Protein AF-A0A2W2DLT6-F1 (afdb_monomer)

Foldseek 3Di:
DVVLCVVVVHDLVNLCVQQVHDSVVSVCCVVPVDPDDPVSLCSVCVVSVHDSCVPDDPPPPPDDD

InterPro domains:
  IPR001387 Cro/C1-type, helix-turn-helix domain [PF01381] (5-52)
  IPR001387 Cro/C1-type, helix-turn-helix domain [PS50943] (1-55)
  IPR001387 Cro/C1-type, helix-turn-helix domain [cd00093] (2-55)
  IPR010982 Lambda repressor-like, DNA-binding domain superfamily [G3DSA:1.10.260.40] (1-64)
  IPR010982 Lambda repressor-like, DNA-binding domain superfamily [SSF47413] (4-56)

Sequence (65 aa):
MRAELARQQKSQRDVAAQVGLSQASVQLRLVGERPFRAEELAIIADWLGVPAGQFLPPLATAGVA

Mean predicted aligned error: 4.04 Å

Structure (mmCIF, N/CA/C/O backbone):
data_AF-A0A2W2DLT6-F1
#
_entry.id   AF-A0A2W2DLT6-F1
#
loop_
_atom_site.group_PDB
_atom_site.id
_atom_site.type_symbol
_atom_site.label_atom_id
_atom_site.label_alt_id
_atom_site.label_comp_id
_atom_site.label_asym_id
_atom_site.label_entity_id
_atom_site.label_seq_id
_atom_site.pdbx_PDB_ins_code
_atom_site.Cartn_x
_atom_site.Cartn_y
_atom_site.Cartn_z
_atom_site.occupancy
_atom_site.B_iso_or_equiv
_atom_site.auth_seq_id
_atom_site.auth_comp_id
_atom_site.auth_asym_id
_atom_site.auth_atom_id
_atom_site.pdbx_PDB_model_num
ATOM 1 N N . MET A 1 1 ? 2.530 3.863 -7.887 1.00 93.56 1 MET A N 1
ATOM 2 C CA . MET A 1 1 ? 1.279 3.790 -7.095 1.00 93.56 1 MET A CA 1
ATOM 3 C C . MET A 1 1 ? 0.676 5.161 -6.770 1.00 93.56 1 MET A C 1
ATOM 5 O O . MET A 1 1 ? -0.408 5.430 -7.259 1.00 93.56 1 MET A O 1
ATOM 9 N N . ARG A 1 2 ? 1.346 6.058 -6.020 1.00 95.56 2 ARG A N 1
ATOM 10 C CA . ARG A 1 2 ? 0.788 7.377 -5.613 1.00 95.56 2 ARG A CA 1
ATOM 11 C C . ARG A 1 2 ? 0.197 8.210 -6.761 1.00 95.56 2 ARG A C 1
ATOM 13 O O . ARG A 1 2 ? -0.882 8.766 -6.609 1.00 95.56 2 ARG A O 1
ATOM 20 N N . ALA A 1 3 ? 0.884 8.260 -7.902 1.00 95.69 3 ALA A N 1
ATOM 21 C CA . ALA A 1 3 ? 0.396 8.965 -9.088 1.00 95.69 3 ALA A CA 1
ATOM 22 C C . ALA A 1 3 ? -0.931 8.392 -9.617 1.00 95.69 3 ALA A C 1
ATOM 24 O O . ALA A 1 3 ? -1.794 9.149 -10.037 1.00 95.69 3 ALA A O 1
ATOM 25 N N . GLU A 1 4 ? -1.113 7.073 -9.558 1.00 97.69 4 GLU A N 1
ATOM 26 C CA . GLU A 1 4 ? -2.332 6.419 -10.041 1.00 97.69 4 GLU A CA 1
ATOM 27 C C . GLU A 1 4 ? -3.525 6.683 -9.120 1.00 97.69 4 GLU A C 1
ATOM 29 O O . GLU A 1 4 ? -4.611 7.013 -9.584 1.00 97.69 4 GLU A O 1
ATOM 34 N N . LEU A 1 5 ? -3.292 6.653 -7.804 1.00 97.69 5 LEU A N 1
ATOM 35 C CA . LEU A 1 5 ? -4.293 7.054 -6.814 1.00 97.69 5 LEU A CA 1
ATOM 36 C C . LEU A 1 5 ? -4.761 8.497 -7.047 1.00 97.69 5 LEU A C 1
ATOM 38 O O . LEU A 1 5 ? -5.959 8.760 -7.049 1.00 97.69 5 LEU A O 1
ATOM 42 N N . ALA A 1 6 ? -3.825 9.415 -7.314 1.00 98.00 6 ALA A N 1
ATOM 43 C CA . ALA A 1 6 ? -4.149 10.809 -7.603 1.00 98.00 6 ALA A CA 1
ATOM 44 C C . ALA A 1 6 ? -4.981 10.969 -8.888 1.00 98.00 6 ALA A C 1
ATOM 46 O O . ALA A 1 6 ? -5.962 11.709 -8.878 1.00 98.00 6 ALA A O 1
ATOM 47 N N . ARG A 1 7 ? -4.637 10.254 -9.971 1.00 98.12 7 ARG A N 1
ATOM 48 C CA . ARG A 1 7 ? -5.393 10.284 -11.242 1.00 98.12 7 ARG A CA 1
ATOM 49 C C . ARG A 1 7 ? -6.839 9.833 -11.075 1.00 98.12 7 ARG A C 1
ATOM 51 O O . ARG A 1 7 ? -7.726 10.414 -11.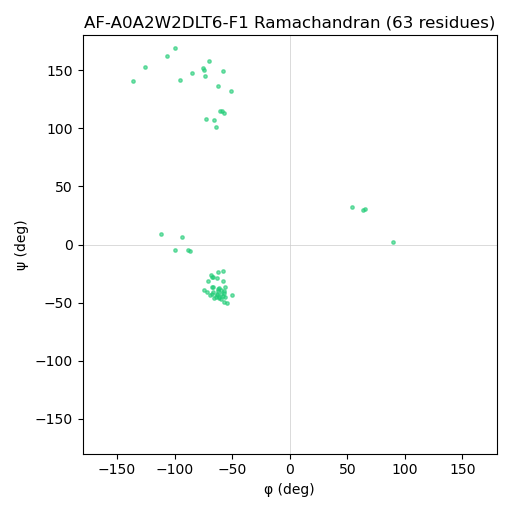685 1.00 98.12 7 ARG A O 1
ATOM 58 N N . GLN A 1 8 ? -7.062 8.820 -10.244 1.00 98.31 8 GLN A N 1
ATOM 59 C CA . GLN A 1 8 ? -8.387 8.249 -10.004 1.00 98.31 8 GLN A CA 1
ATOM 60 C C . GLN A 1 8 ? -9.106 8.865 -8.795 1.00 98.31 8 GLN A C 1
ATOM 62 O O . GLN A 1 8 ? -10.150 8.361 -8.394 1.00 98.31 8 GLN A O 1
ATOM 67 N N . GLN A 1 9 ? -8.546 9.919 -8.187 1.00 98.25 9 GLN A N 1
ATOM 68 C CA . GLN A 1 9 ? -9.079 10.564 -6.978 1.00 98.25 9 GLN A CA 1
ATOM 69 C C . GLN A 1 9 ? -9.315 9.587 -5.807 1.00 98.25 9 GLN A C 1
ATOM 71 O O . GLN A 1 9 ? -10.216 9.772 -4.991 1.00 98.25 9 GLN A O 1
ATOM 76 N N . LYS A 1 10 ? -8.481 8.548 -5.709 1.00 98.12 10 LYS A N 1
ATOM 77 C CA . LYS A 1 10 ? -8.520 7.520 -4.663 1.00 98.12 10 LYS A CA 1
ATOM 78 C C . LYS A 1 10 ? -7.555 7.868 -3.531 1.00 98.12 10 LYS A C 1
ATOM 80 O O . LYS A 1 10 ? -6.451 8.368 -3.754 1.00 98.12 10 LYS A O 1
ATOM 85 N N . SER A 1 11 ? -7.960 7.593 -2.298 1.00 98.25 11 SER A N 1
ATOM 86 C CA . SER A 1 11 ? -7.207 7.924 -1.090 1.00 98.25 11 SER A CA 1
ATOM 87 C C . SER A 1 11 ? -6.427 6.728 -0.532 1.00 98.25 11 SER A C 1
ATOM 89 O O . SER A 1 11 ? -6.627 5.572 -0.902 1.00 98.25 11 SER A O 1
ATOM 91 N N . GLN A 1 12 ? -5.544 6.992 0.435 1.00 97.88 12 GLN A N 1
ATOM 92 C CA . GLN A 1 12 ? -4.851 5.927 1.173 1.00 97.88 12 GLN A CA 1
ATOM 93 C C . GLN A 1 12 ? -5.800 5.093 2.036 1.00 97.88 12 GLN A C 1
ATOM 95 O O . GLN A 1 12 ? -5.521 3.928 2.311 1.00 97.88 12 GLN A O 1
ATOM 100 N N . ARG A 1 13 ? -6.911 5.695 2.479 1.00 98.25 13 ARG A N 1
ATOM 101 C CA . ARG A 1 13 ? -7.950 5.003 3.241 1.00 98.25 13 ARG A CA 1
ATOM 102 C C . ARG A 1 13 ? -8.670 3.975 2.369 1.00 98.25 13 ARG A C 1
ATOM 104 O O . ARG A 1 13 ? -8.975 2.894 2.857 1.00 98.25 13 ARG A O 1
ATOM 111 N N . ASP A 1 14 ? -8.871 4.284 1.093 1.00 98.50 14 ASP A N 1
ATOM 112 C CA . ASP A 1 14 ? -9.482 3.352 0.141 1.00 98.50 14 ASP A CA 1
ATOM 113 C C . ASP A 1 14 ? -8.557 2.159 -0.124 1.00 98.50 14 ASP A C 1
ATOM 115 O O . ASP A 1 14 ? -8.992 1.013 -0.074 1.00 98.50 14 ASP A O 1
ATOM 119 N N . VAL A 1 15 ? -7.251 2.410 -0.285 1.00 98.06 15 VAL A N 1
ATOM 120 C CA . VAL A 1 15 ? -6.244 1.336 -0.376 1.00 98.06 15 VAL A CA 1
ATOM 121 C C . VAL A 1 15 ? -6.252 0.473 0.886 1.00 98.06 15 VAL A C 1
ATOM 123 O O . VAL A 1 15 ? -6.275 -0.748 0.793 1.00 98.06 15 VAL A O 1
ATOM 126 N N . ALA A 1 16 ? -6.259 1.097 2.066 1.00 98.44 16 ALA A N 1
ATOM 127 C CA . ALA A 1 16 ? -6.303 0.401 3.350 1.00 98.44 16 ALA A CA 1
ATOM 128 C C . ALA A 1 16 ? -7.514 -0.539 3.462 1.00 98.44 16 ALA A C 1
ATOM 130 O O . ALA A 1 16 ? -7.347 -1.695 3.850 1.00 98.44 16 ALA A O 1
ATOM 131 N N . ALA A 1 17 ? -8.699 -0.071 3.058 1.00 98.31 17 ALA A N 1
ATOM 132 C CA . ALA A 1 17 ? -9.909 -0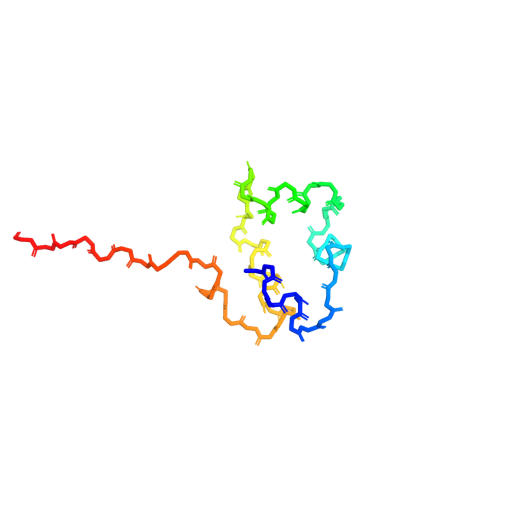.888 3.008 1.00 98.31 17 ALA A CA 1
ATOM 133 C C . ALA A 1 17 ? -9.772 -2.066 2.031 1.00 98.31 17 ALA A C 1
ATOM 135 O O . ALA A 1 17 ? -10.187 -3.176 2.354 1.00 98.31 17 ALA A O 1
ATOM 136 N N . GLN A 1 18 ? -9.138 -1.841 0.879 1.00 98.00 18 GLN A N 1
ATOM 137 C CA . GLN A 1 18 ? -9.019 -2.846 -0.172 1.00 98.00 18 GLN A CA 1
ATOM 138 C C . GLN A 1 18 ? -8.074 -4.006 0.184 1.00 98.00 18 GLN A C 1
ATOM 140 O O . GLN A 1 18 ? -8.306 -5.133 -0.244 1.00 98.00 18 GLN A O 1
ATOM 145 N N . VAL A 1 19 ? -7.023 -3.760 0.975 1.00 97.56 19 VAL A N 1
ATOM 146 C CA . VAL A 1 19 ? -6.039 -4.796 1.364 1.00 97.56 19 VAL A CA 1
ATOM 147 C C . VAL A 1 19 ? -6.077 -5.175 2.848 1.00 97.56 19 VAL A C 1
ATOM 149 O O . VAL A 1 19 ? -5.197 -5.888 3.325 1.00 97.56 19 VAL A O 1
ATOM 152 N N . GLY A 1 20 ? -7.070 -4.697 3.602 1.00 97.81 20 GLY A N 1
ATOM 153 C CA . GLY A 1 20 ? -7.228 -5.033 5.022 1.00 97.81 20 GLY A CA 1
ATOM 154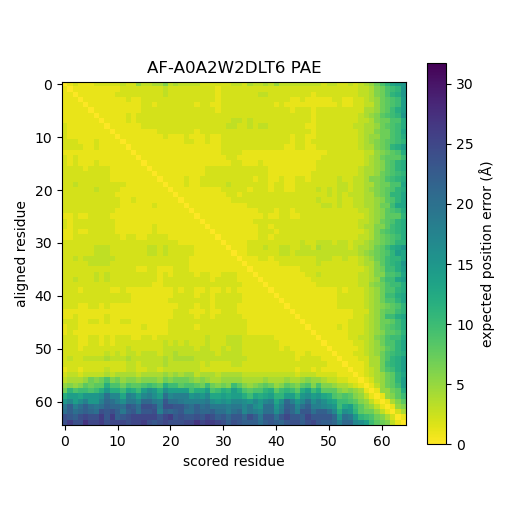 C C . GLY A 1 20 ? -6.103 -4.506 5.923 1.00 97.81 20 GLY A C 1
ATOM 155 O O . GLY A 1 20 ? -5.769 -5.126 6.932 1.00 97.81 20 GLY A O 1
ATOM 156 N N . LEU A 1 21 ? -5.495 -3.369 5.570 1.00 97.94 21 LEU A N 1
ATOM 157 C CA . LEU A 1 21 ? -4.421 -2.735 6.342 1.00 97.94 21 LEU A CA 1
ATOM 158 C C . LEU A 1 21 ? -4.917 -1.477 7.062 1.00 97.94 21 LEU A C 1
ATOM 160 O O . LEU A 1 21 ? -5.924 -0.883 6.698 1.00 97.94 21 LEU A O 1
ATOM 164 N N . SER A 1 22 ? -4.170 -1.009 8.065 1.00 98.25 22 SER A N 1
ATOM 165 C CA . SER A 1 22 ? -4.391 0.331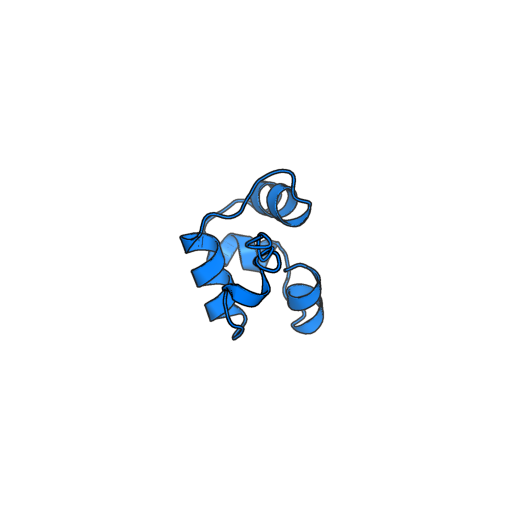 8.619 1.00 98.25 22 SER A CA 1
ATOM 166 C C . SER A 1 22 ? -3.849 1.416 7.682 1.00 98.25 22 SER A C 1
ATOM 168 O O . SER A 1 22 ? -2.858 1.210 6.976 1.00 98.25 22 SER A O 1
ATOM 170 N N . GLN A 1 23 ? -4.438 2.616 7.726 1.00 97.62 23 GLN A N 1
ATOM 171 C CA . GLN A 1 23 ? -3.974 3.756 6.925 1.00 97.62 23 GLN A CA 1
ATOM 172 C C . GLN A 1 23 ? -2.498 4.098 7.194 1.00 97.62 23 GLN A C 1
ATOM 174 O O . GLN A 1 23 ? -1.750 4.357 6.257 1.00 97.62 23 GLN A O 1
ATOM 179 N N . ALA A 1 24 ? -2.044 4.036 8.452 1.00 97.88 24 ALA A N 1
ATOM 180 C CA . ALA A 1 24 ? -0.639 4.263 8.802 1.00 97.88 24 ALA A CA 1
ATOM 181 C C . ALA A 1 24 ? 0.300 3.223 8.157 1.00 97.88 24 ALA A C 1
ATOM 183 O O . ALA A 1 24 ? 1.379 3.559 7.672 1.00 97.88 24 ALA A O 1
ATOM 184 N N . SER A 1 25 ? -0.133 1.960 8.093 1.00 98.12 25 SER A N 1
ATOM 185 C CA . SER A 1 25 ? 0.605 0.874 7.435 1.00 98.12 25 SER A CA 1
ATOM 186 C C . SER A 1 25 ? 0.694 1.081 5.916 1.00 98.12 25 SER A C 1
ATOM 188 O O . SER A 1 25 ? 1.730 0.791 5.313 1.00 98.12 25 SER A O 1
ATOM 190 N N . VAL A 1 26 ? -0.365 1.624 5.304 1.00 98.31 26 VAL A N 1
ATOM 191 C CA . VAL A 1 26 ? -0.389 2.017 3.886 1.00 98.31 26 VAL A CA 1
ATOM 192 C C . VAL A 1 26 ? 0.515 3.220 3.626 1.00 98.31 26 VAL A C 1
ATOM 194 O O . VAL A 1 26 ? 1.284 3.185 2.669 1.00 98.31 26 VAL A O 1
ATOM 197 N N . GLN A 1 27 ? 0.490 4.246 4.482 1.00 98.19 27 GLN A N 1
ATOM 198 C CA . GLN A 1 27 ? 1.364 5.418 4.363 1.00 98.19 27 GLN A CA 1
ATOM 199 C C . GLN A 1 27 ? 2.836 4.997 4.289 1.00 98.19 27 GLN A C 1
ATOM 201 O O . GLN A 1 27 ? 3.516 5.384 3.343 1.00 98.19 27 GLN A O 1
ATOM 206 N N . LEU A 1 28 ? 3.301 4.152 5.223 1.00 98.31 28 LEU A N 1
ATOM 207 C CA . LEU A 1 28 ? 4.678 3.632 5.235 1.00 98.31 28 LEU A CA 1
ATOM 208 C C . LEU A 1 28 ? 5.044 2.916 3.928 1.00 98.31 28 LEU A C 1
ATOM 210 O O . LEU A 1 28 ? 6.162 3.053 3.442 1.00 98.31 28 LEU A O 1
ATOM 214 N N . ARG A 1 29 ? 4.102 2.188 3.318 1.00 97.62 29 ARG A N 1
ATOM 215 C CA . ARG A 1 29 ? 4.355 1.517 2.037 1.00 97.62 29 ARG A CA 1
ATOM 216 C C . ARG A 1 29 ? 4.379 2.468 0.852 1.00 97.62 29 ARG A C 1
ATOM 218 O O . ARG A 1 29 ? 5.215 2.340 -0.036 1.00 97.62 29 ARG A O 1
ATOM 225 N N . LEU A 1 30 ? 3.492 3.460 0.846 1.00 96.12 30 LEU A N 1
ATOM 226 C CA . LEU A 1 30 ? 3.434 4.467 -0.213 1.00 96.12 30 LEU A CA 1
ATOM 227 C C . LEU A 1 30 ? 4.660 5.383 -0.233 1.00 96.12 30 LEU A C 1
ATOM 229 O O . LEU A 1 30 ? 4.995 5.897 -1.303 1.00 96.12 30 LEU A O 1
ATOM 233 N N . VAL A 1 31 ? 5.309 5.598 0.915 1.00 96.25 31 VAL A N 1
ATOM 234 C CA . VAL A 1 31 ? 6.582 6.332 0.995 1.00 96.25 31 VAL A CA 1
ATOM 235 C C . VAL A 1 31 ? 7.814 5.441 0.807 1.00 96.25 31 VAL A C 1
ATOM 237 O O . VAL A 1 31 ? 8.913 5.969 0.711 1.00 96.25 31 VAL A O 1
ATOM 240 N N . GLY A 1 32 ? 7.639 4.120 0.692 1.00 94.69 32 GLY A N 1
ATOM 241 C CA . GLY A 1 32 ? 8.721 3.173 0.408 1.00 94.69 32 GLY A CA 1
ATOM 242 C C . GLY A 1 32 ? 9.437 2.597 1.634 1.00 94.69 32 GLY A C 1
ATOM 243 O O . GLY A 1 32 ? 10.332 1.779 1.464 1.00 94.69 32 GLY A O 1
ATOM 244 N N . GLU A 1 33 ? 9.021 2.943 2.854 1.00 97.62 33 GLU A N 1
ATOM 245 C CA . GLU A 1 33 ? 9.595 2.401 4.101 1.00 97.62 33 GLU A CA 1
ATOM 246 C C . GLU A 1 33 ? 9.281 0.911 4.293 1.00 97.62 33 GLU A C 1
ATOM 248 O O . GLU A 1 33 ? 9.989 0.183 4.987 1.00 97.62 33 GLU A O 1
ATOM 253 N N . ARG A 1 34 ? 8.178 0.437 3.700 1.00 97.06 34 ARG A N 1
ATOM 254 C CA . ARG A 1 34 ? 7.795 -0.980 3.695 1.00 97.06 34 ARG A CA 1
ATOM 255 C C . ARG A 1 34 ? 7.328 -1.402 2.302 1.00 97.06 34 ARG A C 1
ATOM 257 O O . ARG A 1 34 ? 6.609 -0.647 1.659 1.00 97.06 34 ARG A O 1
ATOM 264 N N . PRO A 1 35 ? 7.660 -2.606 1.822 1.00 95.69 35 PRO A N 1
ATOM 265 C CA . PRO A 1 35 ? 7.118 -3.084 0.558 1.00 95.69 35 PRO A CA 1
ATOM 266 C C . PRO A 1 35 ? 5.650 -3.507 0.709 1.00 95.69 35 PRO A C 1
ATOM 268 O O . PRO A 1 35 ? 5.231 -3.990 1.765 1.00 95.69 35 PRO A O 1
ATOM 271 N N . PHE A 1 36 ? 4.879 -3.370 -0.371 1.00 96.81 36 PHE A N 1
ATOM 272 C CA . PHE A 1 36 ? 3.658 -4.156 -0.537 1.00 96.81 36 PHE A CA 1
ATOM 273 C C . PHE A 1 36 ? 4.027 -5.603 -0.882 1.00 96.81 36 PHE A C 1
ATOM 275 O O . PHE A 1 36 ? 4.997 -5.851 -1.603 1.00 96.81 36 PHE A O 1
ATOM 282 N N . ARG A 1 37 ? 3.241 -6.561 -0.393 1.00 96.25 37 ARG A N 1
ATOM 283 C CA . ARG A 1 37 ? 3.316 -7.960 -0.834 1.00 96.25 37 ARG A CA 1
ATOM 284 C C . ARG A 1 37 ? 2.793 -8.084 -2.266 1.00 96.25 37 ARG A C 1
ATOM 286 O O . ARG A 1 37 ? 1.994 -7.263 -2.711 1.00 96.25 37 ARG A O 1
ATOM 293 N N . ALA A 1 38 ? 3.200 -9.141 -2.968 1.00 94.94 38 ALA A N 1
ATOM 294 C CA . ALA A 1 38 ? 2.740 -9.401 -4.333 1.00 94.94 38 ALA A CA 1
ATOM 295 C C . ALA A 1 38 ? 1.205 -9.510 -4.419 1.00 94.94 38 ALA A C 1
ATOM 297 O O . ALA A 1 38 ? 0.596 -8.931 -5.312 1.00 94.94 38 ALA A O 1
ATOM 298 N N . GLU A 1 39 ? 0.580 -10.179 -3.448 1.00 96.88 39 GLU A N 1
ATOM 299 C CA . GLU A 1 39 ? -0.880 -10.309 -3.344 1.00 96.88 39 GLU A CA 1
ATOM 300 C C . GLU A 1 39 ? -1.565 -8.949 -3.121 1.00 96.88 39 GLU A C 1
ATOM 302 O O . GLU A 1 39 ? -2.518 -8.616 -3.819 1.00 96.88 39 GLU A O 1
ATOM 307 N N . GLU A 1 40 ? -1.039 -8.118 -2.208 1.00 97.75 40 GLU A N 1
ATOM 308 C CA . GLU A 1 40 ? -1.545 -6.758 -1.960 1.00 97.75 40 GLU A CA 1
ATOM 309 C C . GLU A 1 40 ? -1.451 -5.898 -3.236 1.00 97.75 40 GLU A C 1
ATOM 311 O O . GLU A 1 40 ? -2.390 -5.181 -3.578 1.00 97.75 40 GLU A O 1
ATOM 316 N N . LEU A 1 41 ? -0.335 -5.992 -3.971 1.00 96.69 41 LEU A N 1
ATOM 317 C CA . LEU A 1 41 ? -0.148 -5.292 -5.246 1.00 96.69 41 LEU A CA 1
ATOM 318 C C . LEU 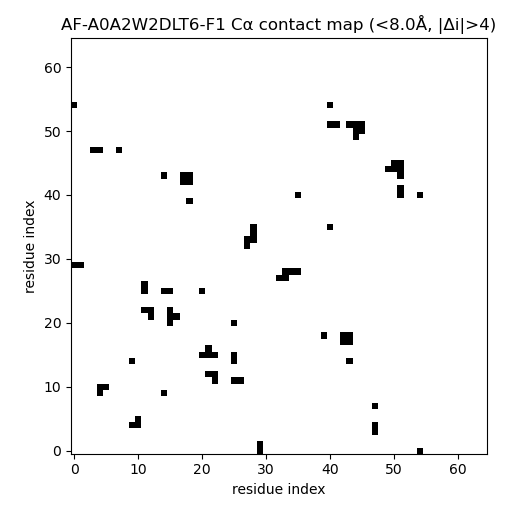A 1 41 ? -1.139 -5.752 -6.311 1.00 96.69 41 LEU A C 1
ATOM 320 O O . LEU A 1 41 ? -1.675 -4.902 -7.018 1.00 96.69 41 LEU A O 1
ATOM 324 N N . ALA A 1 42 ? -1.383 -7.058 -6.425 1.00 96.75 42 ALA A N 1
ATOM 325 C CA . ALA A 1 42 ? -2.336 -7.607 -7.384 1.00 96.75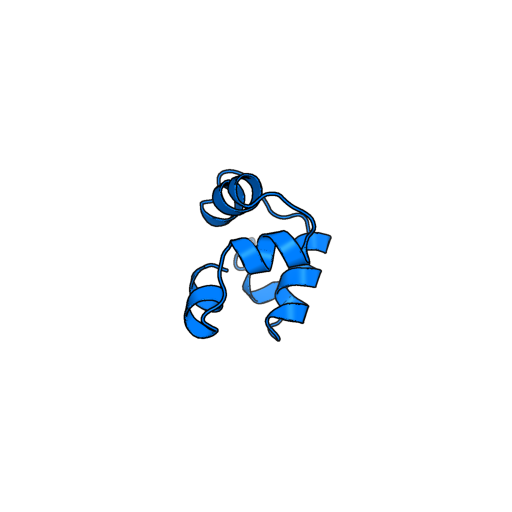 42 ALA A CA 1
ATOM 326 C C . ALA A 1 42 ? -3.757 -7.095 -7.110 1.00 96.75 42 ALA A C 1
ATOM 328 O O . ALA A 1 42 ? -4.416 -6.612 -8.027 1.00 96.75 42 ALA A O 1
ATOM 329 N N . ILE A 1 43 ? -4.181 -7.105 -5.843 1.00 98.19 43 ILE A N 1
ATOM 330 C CA . ILE A 1 43 ? -5.488 -6.593 -5.413 1.00 98.19 43 ILE A CA 1
ATOM 331 C C . ILE A 1 43 ? -5.628 -5.094 -5.725 1.00 98.19 43 ILE A C 1
ATOM 333 O O . ILE A 1 43 ? -6.653 -4.655 -6.246 1.00 98.19 43 ILE A O 1
ATOM 337 N N . ILE A 1 44 ? -4.607 -4.291 -5.406 1.00 98.12 44 ILE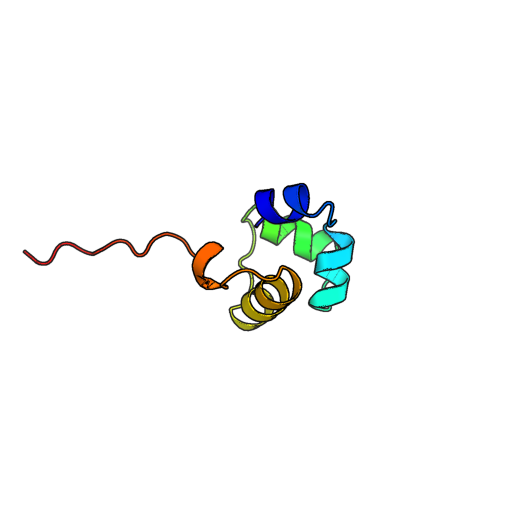 A N 1
ATOM 338 C CA . ILE A 1 44 ? -4.635 -2.844 -5.665 1.00 98.12 44 ILE A CA 1
ATOM 339 C C . ILE A 1 44 ? -4.645 -2.564 -7.171 1.00 98.12 44 ILE A C 1
ATOM 341 O O . ILE A 1 44 ? -5.347 -1.659 -7.614 1.00 98.12 44 ILE A O 1
ATOM 345 N N . ALA A 1 45 ? -3.869 -3.311 -7.955 1.00 97.94 45 ALA A N 1
ATOM 346 C CA . ALA A 1 45 ? -3.780 -3.147 -9.401 1.00 97.94 45 ALA A CA 1
ATOM 347 C C . ALA A 1 45 ? -5.100 -3.489 -10.102 1.00 97.94 45 ALA A C 1
ATOM 349 O O . ALA A 1 45 ? -5.581 -2.680 -10.895 1.00 97.94 45 ALA A O 1
ATOM 350 N N . ASP A 1 46 ? -5.717 -4.613 -9.733 1.00 98.19 46 ASP A N 1
ATOM 351 C CA . ASP A 1 46 ? -7.048 -5.010 -10.200 1.00 98.19 46 ASP A CA 1
ATOM 352 C C . ASP A 1 46 ? -8.094 -3.935 -9.872 1.00 98.19 46 ASP A C 1
ATOM 354 O O . ASP A 1 46 ? -8.773 -3.415 -10.757 1.00 98.19 46 ASP A O 1
ATOM 358 N N . TRP A 1 47 ? -8.121 -3.475 -8.620 1.00 98.44 47 TRP A N 1
ATOM 359 C CA . TRP A 1 47 ? -9.034 -2.419 -8.181 1.00 98.44 47 TRP A CA 1
ATOM 360 C C . TRP A 1 47 ? -8.806 -1.063 -8.873 1.00 98.44 47 TRP A C 1
ATOM 362 O O . TRP A 1 47 ? -9.732 -0.255 -9.004 1.00 98.44 47 TRP A O 1
ATOM 372 N N . LEU A 1 48 ? -7.574 -0.773 -9.291 1.00 97.94 48 LEU A N 1
ATOM 373 C CA . LEU A 1 48 ? -7.225 0.420 -10.065 1.00 97.94 48 LEU A CA 1
ATOM 374 C C . LEU A 1 48 ? -7.398 0.220 -11.576 1.00 97.94 48 LEU A C 1
ATOM 376 O O . LEU A 1 48 ? -7.232 1.186 -12.315 1.00 97.94 48 LEU A O 1
ATOM 380 N N . GLY A 1 49 ? -7.727 -0.983 -12.050 1.00 97.94 49 GLY A N 1
ATOM 381 C CA . GLY A 1 49 ? -7.873 -1.269 -13.476 1.00 97.94 49 GLY A CA 1
ATOM 382 C C . GLY A 1 49 ? -6.572 -1.106 -14.269 1.00 97.94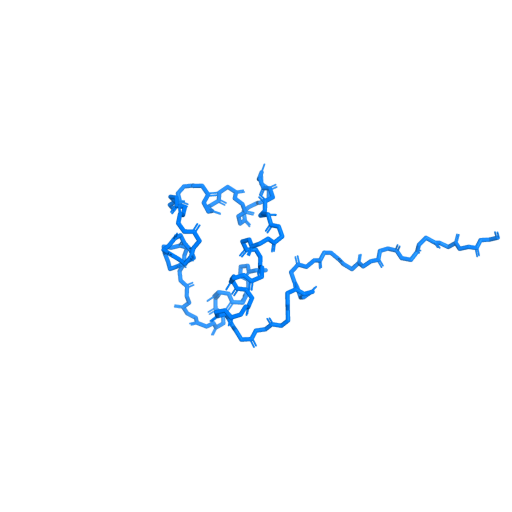 49 GLY A C 1
ATOM 383 O O . GLY A 1 49 ? -6.616 -0.743 -15.443 1.00 97.94 49 GLY A O 1
ATOM 384 N N . VAL A 1 50 ? -5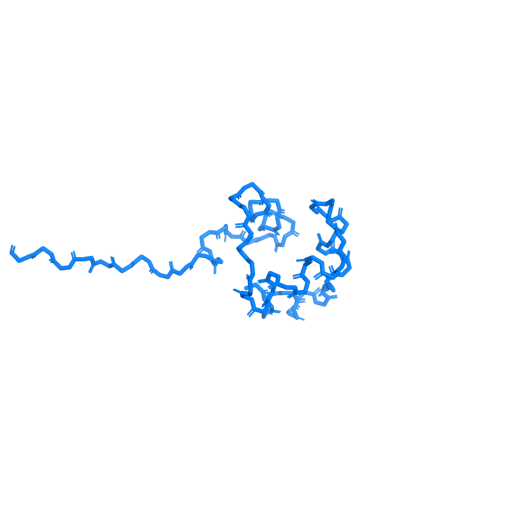.414 -1.336 -13.639 1.00 97.62 50 VAL A N 1
ATOM 385 C CA . VAL A 1 50 ? -4.093 -1.247 -14.287 1.00 97.62 50 VAL A CA 1
ATOM 386 C C . VAL A 1 50 ? -3.296 -2.541 -14.095 1.00 97.62 50 VAL A C 1
ATOM 388 O O . VAL A 1 50 ? -3.474 -3.224 -13.088 1.00 97.62 50 VAL A O 1
ATOM 391 N N . PRO A 1 51 ? -2.372 -2.900 -15.004 1.00 96.44 51 PRO A N 1
ATOM 392 C CA . PRO A 1 51 ? -1.518 -4.071 -14.812 1.00 96.44 51 PRO A CA 1
ATOM 393 C C . PRO A 1 51 ? -0.619 -3.933 -13.574 1.00 96.44 51 PRO A C 1
ATOM 395 O O . PRO A 1 51 ? 0.038 -2.907 -13.395 1.00 96.44 51 PRO A O 1
ATOM 398 N N . ALA A 1 52 ? -0.493 -4.989 -12.760 1.00 94.06 52 ALA A N 1
ATOM 399 C CA . ALA A 1 52 ? 0.345 -4.969 -11.550 1.00 94.06 52 ALA A CA 1
ATOM 400 C C . ALA A 1 52 ? 1.821 -4.624 -11.832 1.00 94.06 52 ALA A C 1
ATOM 402 O O . ALA A 1 52 ? 2.473 -3.957 -11.025 1.00 94.06 52 ALA A O 1
ATOM 403 N N . GLY A 1 53 ? 2.324 -4.999 -13.015 1.00 93.19 53 GLY A N 1
ATOM 404 C CA . GLY A 1 53 ? 3.669 -4.652 -13.481 1.00 93.19 53 GLY A CA 1
ATOM 405 C C . GLY A 1 53 ? 3.946 -3.144 -13.545 1.00 93.19 53 GLY A C 1
ATOM 406 O O . GLY A 1 53 ? 5.095 -2.744 -13.415 1.00 93.19 53 GLY A O 1
ATOM 407 N N . GLN A 1 54 ? 2.914 -2.294 -13.638 1.00 93.75 54 GLN A N 1
ATOM 408 C CA . GLN A 1 54 ? 3.053 -0.831 -13.586 1.00 93.75 54 GLN A CA 1
ATOM 409 C C . GLN A 1 54 ? 3.628 -0.329 -12.248 1.00 93.75 54 GLN A C 1
ATOM 411 O O . GLN A 1 54 ? 4.161 0.781 -12.172 1.00 93.75 54 GLN A O 1
ATOM 416 N N . PHE A 1 55 ? 3.484 -1.103 -11.169 1.00 91.94 55 PHE A N 1
ATOM 417 C CA . PHE A 1 55 ? 3.987 -0.740 -9.842 1.00 91.94 55 PHE A CA 1
ATOM 418 C C . PHE A 1 55 ? 5.314 -1.402 -9.487 1.00 91.94 55 PHE A C 1
ATOM 420 O O . PHE A 1 55 ? 5.870 -1.092 -8.433 1.00 91.94 55 PHE A O 1
ATOM 427 N N . LEU A 1 56 ? 5.819 -2.283 -10.346 1.00 89.06 56 LEU A N 1
ATOM 428 C CA . LEU A 1 56 ? 7.129 -2.884 -10.179 1.00 89.06 56 LEU A CA 1
ATOM 429 C C . LEU A 1 56 ? 8.195 -1.951 -10.767 1.00 89.06 56 LEU A C 1
ATOM 431 O O . LEU A 1 56 ? 7.922 -1.232 -11.733 1.00 89.06 56 LEU A O 1
ATOM 435 N N . PRO A 1 57 ? 9.409 -1.931 -10.194 1.00 83.12 57 PRO A N 1
ATOM 436 C CA . PRO A 1 57 ? 10.519 -1.268 -10.853 1.00 83.12 57 PRO A CA 1
ATOM 437 C C . PRO A 1 57 ? 10.738 -1.900 -12.237 1.00 83.12 57 PRO A C 1
ATOM 439 O O . PRO A 1 57 ? 10.489 -3.100 -12.404 1.00 83.12 57 PRO A O 1
ATOM 442 N N . PRO A 1 58 ? 11.220 -1.126 -13.227 1.00 80.69 58 PRO A N 1
ATOM 443 C CA . PRO A 1 58 ? 11.660 -1.692 -14.491 1.00 80.69 58 PRO A CA 1
ATOM 444 C C . PRO A 1 58 ? 12.630 -2.834 -14.204 1.00 80.69 58 PRO A C 1
ATOM 446 O O . PRO A 1 58 ? 13.540 -2.676 -13.385 1.00 80.69 58 PRO A O 1
ATOM 449 N N . LEU A 1 59 ? 12.427 -3.983 -14.849 1.00 76.31 59 LEU A N 1
ATOM 450 C CA . LEU A 1 59 ? 13.392 -5.069 -14.760 1.00 76.31 59 LEU A CA 1
ATOM 451 C C . LEU A 1 59 ? 14.720 -4.519 -15.278 1.00 76.31 59 LEU A C 1
ATOM 453 O O . LEU A 1 59 ? 14.826 -4.132 -16.441 1.00 76.31 59 LEU A O 1
ATOM 457 N N . ALA A 1 60 ? 15.714 -4.432 -14.398 1.00 73.31 60 ALA A N 1
ATOM 458 C CA . ALA A 1 60 ? 17.066 -4.148 -14.825 1.00 73.31 60 ALA A CA 1
ATOM 459 C C . ALA A 1 60 ? 17.509 -5.349 -15.659 1.00 73.31 60 ALA A C 1
ATOM 461 O O . ALA A 1 60 ? 17.727 -6.436 -15.121 1.00 73.31 60 ALA A O 1
ATOM 462 N N . THR A 1 61 ? 17.591 -5.179 -16.977 1.00 72.69 61 THR A N 1
ATOM 463 C CA . THR A 1 61 ? 18.223 -6.173 -17.836 1.00 72.69 61 THR A CA 1
ATOM 464 C C . THR A 1 61 ? 19.687 -6.226 -17.422 1.00 72.69 61 THR A C 1
ATOM 466 O O . THR A 1 61 ? 20.461 -5.328 -17.750 1.00 72.69 61 THR A O 1
ATOM 469 N N . ALA A 1 62 ? 20.063 -7.233 -16.634 1.00 66.25 62 ALA A N 1
ATOM 470 C CA . ALA A 1 62 ? 21.463 -7.503 -16.365 1.00 66.25 62 ALA A CA 1
ATOM 471 C C . ALA A 1 62 ? 22.115 -7.807 -17.717 1.00 66.25 62 ALA A C 1
ATOM 473 O O . ALA A 1 62 ? 21.716 -8.754 -18.398 1.00 66.25 62 ALA A O 1
ATOM 474 N N . GLY A 1 63 ? 23.039 -6.944 -18.142 1.00 66.00 63 GLY A N 1
ATOM 475 C CA . GLY A 1 63 ? 23.769 -7.123 -19.388 1.00 66.00 63 GLY A CA 1
ATOM 476 C C . GLY A 1 63 ? 24.474 -8.472 -19.364 1.00 66.00 63 GLY A C 1
ATOM 477 O O . GLY A 1 63 ? 25.363 -8.692 -18.547 1.00 66.00 63 GLY A O 1
ATOM 478 N N . VAL A 1 64 ? 24.044 -9.377 -20.237 1.00 63.38 64 VAL A N 1
ATOM 479 C CA . VAL A 1 64 ? 24.819 -10.562 -20.592 1.00 63.38 64 VAL A CA 1
ATOM 480 C C . VAL A 1 64 ? 25.974 -10.085 -21.470 1.00 63.38 64 VAL A C 1
ATOM 482 O O . VAL A 1 64 ? 25.752 -9.617 -22.586 1.00 63.38 64 VAL A O 1
ATOM 485 N N . ALA A 1 65 ? 27.179 -10.116 -20.905 1.00 55.72 65 ALA A N 1
ATOM 486 C CA . ALA A 1 65 ? 28.444 -9.979 -21.618 1.00 55.72 65 ALA A CA 1
ATOM 487 C C . ALA A 1 65 ? 29.023 -11.371 -21.882 1.00 55.72 65 ALA A C 1
ATOM 489 O O . ALA A 1 65 ? 28.851 -12.243 -20.996 1.00 55.72 65 ALA A O 1
#

Secondary structure (DSSP, 8-state):
-HHHHHHTT--HHHHHHHHT--HHHHHHHHTTSSPPPHHHHHHHHHHHTS-GGGGSPP-------

Solvent-accessible surface area (backbone atoms only — not comparable to full-atom values): 4069 Å² total; per-residue (Å²): 95,73,69,58,30,59,76,69,74,50,53,60,59,56,53,11,66,75,64,77,47,53,49,70,63,42,51,39,33,78,74,61,82,34,82,76,52,72,67,51,42,45,53,52,18,59,77,68,76,45,68,48,71,76,66,47,76,80,81,77,79,75,80,86,126

Radius of gyration: 13.12 Å; Cα contacts (8 Å, |Δi|>4): 43; chains: 1; bounding box: 38×21×30 Å

Organism: NCBI:txid1655439

pLDDT: mean 93.36, std 9.69, range [55.72, 98.5]

Nearest PDB structures (foldseek):
  3op9-assembly1_A  TM=9.030E-01  e=4.810E-02  Listeria innocua
  1utx-assembly1_B  TM=8.546E-01  e=5.779E-02  Enterococcus faecalis
  2xj3-assembly1_B  TM=8.516E-01  e=7.848E-02  Enterococcus faecalis
  6rmq-assembly2_B-3  TM=7.635E-01  e=1.133E-01  Deinococcus deserti
  6rnx-assembly1_A  TM=7.647E-01  e=2.837E-01  Deinococcus deserti VCD115